Protein AF-A0A382T9F8-F1 (afdb_monomer)

Solvent-accessible surface area (backbone atoms only — not comparable to full-atom values): 4726 Å² total; per-residue (Å²): 127,85,83,76,77,78,76,81,82,77,51,72,68,58,46,47,54,51,50,53,52,52,30,54,75,70,70,47,74,62,80,83,39,51,64,79,45,91,88,45,98,64,18,40,56,60,51,51,53,51,52,51,52,51,56,52,52,54,51,57,58,70,67,62,76,81,61,93,82,70,74,82,132

Radius of gyration: 17.53 Å; Cα contacts (8 Å, |Δi|>4): 32; chains: 1; bounding box: 47×25×47 Å

pLDDT: mean 90.12, std 11.37, range [54.22, 98.25]

Mean predicted aligned error: 6.34 Å

Structure (mmCIF, N/CA/C/O backbone):
data_AF-A0A382T9F8-F1
#
_entry.id   AF-A0A382T9F8-F1
#
loop_
_atom_site.group_PDB
_atom_site.id
_atom_site.type_symbol
_atom_site.label_atom_id
_atom_site.label_alt_id
_atom_site.label_comp_id
_atom_site.label_asym_id
_atom_site.label_entity_id
_atom_site.label_seq_id
_atom_site.pdbx_PDB_ins_code
_atom_site.Cartn_x
_atom_site.Cartn_y
_atom_site.Cartn_z
_atom_site.occupancy
_atom_site.B_iso_or_e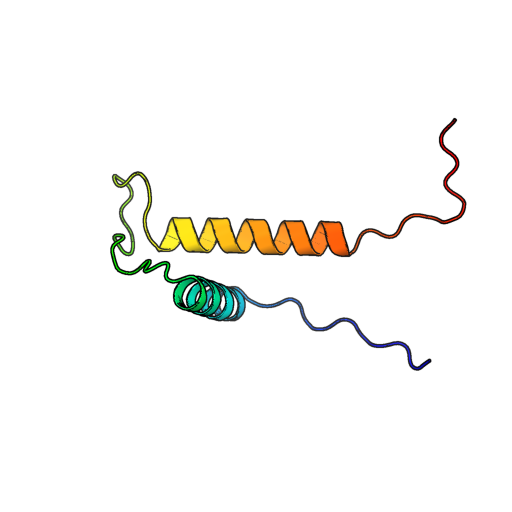quiv
_atom_site.auth_seq_id
_atom_site.auth_comp_id
_atom_site.auth_asym_id
_atom_site.auth_atom_id
_atom_site.pdbx_PDB_model_num
ATOM 1 N N . MET A 1 1 ? 13.206 -8.818 -31.851 1.00 54.22 1 MET A 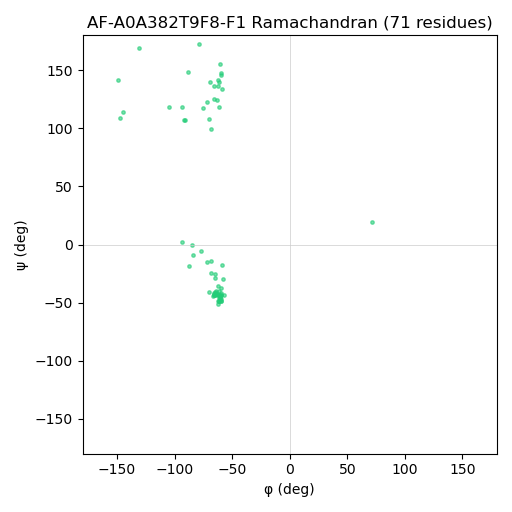N 1
ATOM 2 C CA . MET A 1 1 ? 12.226 -8.899 -30.750 1.00 54.22 1 MET A CA 1
ATOM 3 C C . MET A 1 1 ? 11.200 -7.808 -30.997 1.00 54.22 1 MET A C 1
ATOM 5 O O . MET A 1 1 ? 11.646 -6.697 -31.270 1.00 54.22 1 MET A O 1
ATOM 9 N N . PRO A 1 2 ? 9.886 -8.083 -31.003 1.00 56.69 2 PRO A N 1
ATOM 10 C CA . PRO A 1 2 ? 8.904 -7.004 -31.029 1.00 56.69 2 PRO A CA 1
ATOM 11 C C . PRO A 1 2 ? 9.127 -6.113 -29.802 1.00 56.69 2 PRO A C 1
ATOM 13 O O . PRO A 1 2 ? 9.375 -6.614 -28.706 1.00 56.69 2 PRO A O 1
ATOM 16 N N . GLN A 1 3 ? 9.128 -4.802 -30.016 1.00 60.25 3 GLN A N 1
ATOM 17 C CA . GLN A 1 3 ? 9.295 -3.814 -28.959 1.00 60.25 3 GLN A CA 1
ATOM 18 C C . GLN A 1 3 ? 8.021 -3.858 -28.112 1.00 60.25 3 GLN A C 1
ATOM 20 O O . GLN A 1 3 ? 6.943 -3.525 -28.596 1.00 60.25 3 GLN A O 1
ATOM 25 N N . GLN A 1 4 ? 8.124 -4.406 -26.903 1.00 67.81 4 GLN A N 1
ATOM 26 C CA . GLN A 1 4 ? 6.984 -4.562 -26.011 1.00 67.81 4 GLN A CA 1
ATOM 27 C C . GLN A 1 4 ? 6.658 -3.181 -25.436 1.00 67.81 4 GLN A C 1
ATOM 29 O O . GLN A 1 4 ? 7.513 -2.565 -24.799 1.00 67.81 4 GLN A O 1
ATOM 34 N N . GLU A 1 5 ? 5.461 -2.668 -25.717 1.00 72.25 5 GLU A N 1
ATOM 35 C CA . GLU A 1 5 ? 5.008 -1.413 -25.120 1.00 72.25 5 GLU A CA 1
ATOM 36 C C . GLU A 1 5 ? 4.928 -1.577 -23.595 1.00 72.25 5 GLU A C 1
ATOM 38 O O . GLU A 1 5 ? 4.475 -2.628 -23.119 1.00 72.25 5 GLU A O 1
ATOM 43 N N . PRO A 1 6 ? 5.395 -0.584 -22.816 1.00 72.12 6 PRO A N 1
ATOM 44 C CA . PRO A 1 6 ? 5.272 -0.647 -21.372 1.00 72.12 6 PRO A CA 1
ATOM 45 C C . PRO A 1 6 ? 3.786 -0.699 -20.989 1.00 72.12 6 PRO A C 1
ATOM 47 O O . PRO A 1 6 ? 2.967 -0.011 -21.607 1.00 72.12 6 PRO A O 1
ATOM 50 N N . PRO A 1 7 ? 3.418 -1.516 -19.986 1.00 79.62 7 PRO A N 1
ATOM 51 C CA . PRO A 1 7 ? 2.046 -1.559 -19.507 1.00 79.62 7 PRO A CA 1
ATOM 52 C C . PRO A 1 7 ? 1.620 -0.179 -18.980 1.00 79.62 7 PRO A C 1
ATOM 54 O O . PRO A 1 7 ? 2.472 0.613 -18.561 1.00 79.62 7 PRO A O 1
ATOM 57 N N . PRO A 1 8 ? 0.310 0.121 -18.981 1.00 87.69 8 PRO A N 1
ATOM 58 C CA . PRO A 1 8 ? -0.189 1.366 -18.418 1.00 87.69 8 PRO A CA 1
ATOM 59 C C . PRO A 1 8 ? 0.177 1.478 -16.934 1.00 87.69 8 PRO A C 1
ATOM 61 O O . PRO A 1 8 ? 0.232 0.479 -16.214 1.00 87.69 8 PRO A O 1
ATOM 64 N N . VAL A 1 9 ? 0.407 2.711 -16.477 1.00 89.56 9 VAL A N 1
ATOM 65 C CA . VAL A 1 9 ? 0.634 2.996 -15.056 1.00 89.56 9 VAL A CA 1
ATOM 66 C C . VAL A 1 9 ? -0.655 2.684 -14.285 1.00 89.56 9 VAL A C 1
ATOM 68 O O . VAL A 1 9 ? -1.694 3.247 -14.639 1.00 89.56 9 VAL A O 1
ATOM 71 N N . PRO A 1 10 ? -0.610 1.833 -13.242 1.00 94.38 10 PRO A N 1
ATOM 72 C CA . PRO A 1 10 ? -1.794 1.514 -12.456 1.00 94.38 10 PRO A CA 1
ATOM 73 C C . PRO A 1 10 ? -2.373 2.741 -11.746 1.00 94.38 10 PRO A C 1
ATOM 75 O O . PRO A 1 10 ? -1.634 3.585 -11.220 1.00 94.38 10 PRO A O 1
ATOM 78 N N . ASN A 1 11 ? -3.699 2.822 -11.692 1.00 96.50 11 ASN A N 1
ATOM 79 C CA . ASN A 1 11 ? -4.400 3.844 -10.918 1.00 96.50 11 ASN A CA 1
ATOM 80 C C . ASN A 1 11 ? -4.448 3.498 -9.413 1.00 96.50 11 ASN A C 1
ATOM 82 O O . ASN A 1 11 ? -4.034 2.419 -8.988 1.00 96.50 11 ASN A O 1
ATOM 86 N N . ASP A 1 12 ? -4.931 4.429 -8.584 1.00 97.81 12 ASP A N 1
ATOM 87 C CA . ASP A 1 12 ? -4.973 4.254 -7.125 1.00 97.81 12 ASP A CA 1
ATOM 88 C C . ASP A 1 12 ? -5.816 3.047 -6.686 1.00 97.81 12 ASP A C 1
ATOM 90 O O . ASP A 1 12 ? -5.409 2.342 -5.763 1.00 97.81 12 ASP A O 1
ATOM 94 N N . ASP A 1 13 ? -6.936 2.770 -7.356 1.00 97.81 13 ASP A N 1
ATOM 95 C CA . ASP A 1 13 ? -7.818 1.647 -7.022 1.00 97.81 13 ASP A CA 1
ATOM 96 C C . ASP A 1 13 ? -7.166 0.302 -7.363 1.00 97.81 13 ASP A C 1
ATOM 98 O O . ASP A 1 13 ? -7.216 -0.641 -6.571 1.00 97.81 13 ASP A O 1
ATOM 102 N N . GLU A 1 14 ? -6.484 0.223 -8.506 1.00 97.81 14 GLU A N 1
ATOM 103 C CA . GLU A 1 14 ? -5.711 -0.955 -8.910 1.00 97.81 14 GLU A CA 1
ATOM 104 C C . GLU A 1 14 ? -4.552 -1.220 -7.943 1.00 97.81 14 GLU A C 1
ATOM 106 O O . GLU A 1 14 ? -4.331 -2.361 -7.525 1.00 97.81 14 GLU A O 1
ATOM 111 N N . LEU A 1 15 ? -3.841 -0.164 -7.534 1.00 97.94 15 LEU A N 1
ATOM 112 C CA . LEU A 1 15 ? -2.793 -0.277 -6.523 1.00 97.94 15 LEU A CA 1
ATOM 113 C C . LEU A 1 15 ? -3.371 -0.715 -5.176 1.00 97.94 15 LEU A C 1
ATOM 115 O O . LEU A 1 15 ? -2.789 -1.583 -4.532 1.00 97.94 15 LEU A O 1
ATOM 119 N N . ASN A 1 16 ? -4.521 -0.179 -4.762 1.00 98.06 16 ASN A N 1
ATOM 120 C CA . ASN A 1 16 ? -5.182 -0.582 -3.521 1.00 98.06 16 ASN A CA 1
ATOM 121 C C . ASN A 1 16 ? -5.562 -2.064 -3.542 1.00 98.06 16 ASN A C 1
ATOM 123 O O . ASN A 1 16 ? -5.248 -2.778 -2.590 1.00 98.06 16 ASN A O 1
ATOM 127 N N . ALA A 1 17 ? -6.159 -2.545 -4.634 1.00 97.94 17 ALA A N 1
ATOM 128 C CA . ALA A 1 17 ? -6.513 -3.953 -4.790 1.00 97.94 17 ALA A CA 1
ATOM 129 C C . ALA A 1 17 ? -5.274 -4.863 -4.714 1.00 97.94 17 ALA A C 1
ATOM 131 O O . ALA A 1 17 ? -5.284 -5.887 -4.020 1.00 97.94 17 ALA A O 1
ATOM 132 N N . TYR A 1 18 ? -4.180 -4.469 -5.373 1.00 97.31 18 TYR A N 1
ATOM 133 C CA . TYR A 1 18 ? -2.903 -5.175 -5.290 1.00 97.31 18 TYR A CA 1
ATOM 134 C C . TYR A 1 18 ? -2.342 -5.191 -3.860 1.00 97.31 18 TYR A C 1
ATOM 136 O O . TYR A 1 18 ? -1.980 -6.255 -3.35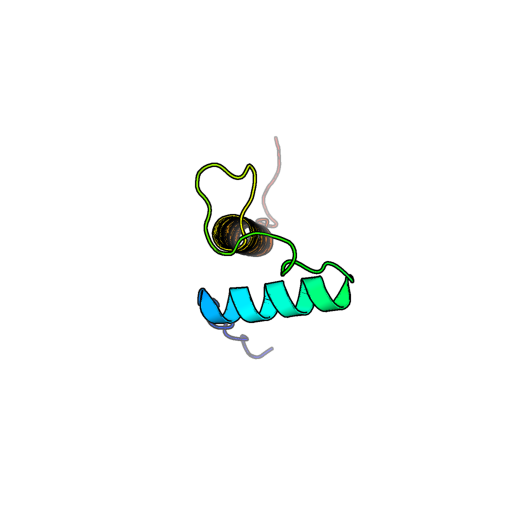5 1.00 97.31 18 TYR A O 1
ATOM 144 N N . ILE A 1 19 ? -2.296 -4.037 -3.188 1.00 98.00 19 ILE A N 1
ATOM 145 C CA . ILE A 1 19 ? -1.762 -3.887 -1.827 1.00 98.00 19 ILE A CA 1
ATOM 146 C C . ILE A 1 19 ? -2.566 -4.733 -0.834 1.00 98.00 19 ILE A C 1
ATOM 148 O O . ILE A 1 19 ? -1.979 -5.500 -0.071 1.00 98.00 19 ILE A O 1
ATOM 152 N N . GLN A 1 20 ? -3.897 -4.645 -0.875 1.00 97.62 20 GLN A N 1
ATOM 153 C CA . GLN A 1 20 ? -4.792 -5.423 -0.015 1.00 97.62 20 GLN A CA 1
ATOM 154 C C . GLN A 1 20 ? -4.601 -6.926 -0.224 1.00 97.62 20 GLN A C 1
ATOM 156 O O . GLN A 1 20 ? -4.424 -7.671 0.740 1.00 97.62 20 GLN A O 1
ATOM 161 N N . THR A 1 21 ? -4.557 -7.369 -1.484 1.00 97.75 21 THR A N 1
ATOM 162 C CA . THR A 1 21 ? -4.312 -8.777 -1.820 1.00 97.75 21 THR A CA 1
ATOM 163 C C . THR A 1 21 ? -2.950 -9.232 -1.301 1.00 97.75 21 THR A C 1
ATOM 165 O O . THR A 1 21 ? -2.837 -10.287 -0.678 1.00 97.75 21 THR A O 1
ATOM 168 N N . ARG A 1 22 ? -1.904 -8.424 -1.506 1.00 97.44 22 ARG A N 1
ATOM 169 C CA . ARG A 1 22 ? -0.547 -8.728 -1.043 1.00 97.44 22 ARG A CA 1
ATOM 170 C C . ARG A 1 22 ? -0.481 -8.842 0.477 1.00 97.44 22 ARG A C 1
ATOM 172 O O . ARG A 1 22 ? 0.150 -9.767 0.977 1.00 97.44 22 ARG A O 1
ATOM 179 N N . TYR A 1 23 ? -1.123 -7.941 1.212 1.00 97.56 23 TYR A N 1
ATOM 180 C CA . TYR A 1 23 ? -1.170 -8.013 2.670 1.00 97.56 23 TYR A CA 1
ATOM 181 C C . TYR A 1 23 ? -1.936 -9.234 3.167 1.00 97.56 23 TYR A C 1
ATOM 183 O O . TYR A 1 23 ? -1.403 -9.955 4.009 1.00 97.56 23 TYR A O 1
ATOM 191 N N . ALA A 1 24 ? -3.087 -9.551 2.573 1.00 96.56 24 ALA A N 1
ATOM 192 C CA . ALA A 1 24 ? -3.826 -10.766 2.903 1.00 96.56 24 ALA A CA 1
ATOM 193 C C . ALA A 1 24 ? -2.973 -12.034 2.696 1.00 96.56 24 ALA A C 1
ATOM 195 O O . ALA A 1 24 ? -2.925 -12.898 3.570 1.00 96.56 24 ALA A O 1
ATOM 196 N N . LEU A 1 25 ? -2.232 -12.119 1.584 1.00 98.00 25 LEU A N 1
ATOM 197 C CA . LEU A 1 25 ? -1.321 -13.237 1.303 1.00 98.00 25 LEU A CA 1
ATOM 198 C C . LEU A 1 25 ? -0.145 -13.328 2.288 1.00 98.00 25 LEU A C 1
ATOM 200 O O . LEU A 1 25 ? 0.359 -14.420 2.539 1.00 98.00 25 LEU A O 1
ATOM 204 N N . LEU A 1 26 ? 0.287 -12.200 2.854 1.00 97.75 26 LEU A N 1
ATOM 205 C CA . LEU A 1 26 ? 1.322 -12.138 3.890 1.00 97.75 26 LEU A CA 1
ATOM 206 C C . LEU A 1 26 ? 0.766 -12.358 5.310 1.00 97.75 26 LEU A C 1
ATOM 208 O O . LEU A 1 26 ? 1.537 -12.331 6.267 1.00 97.75 26 LEU A O 1
ATOM 212 N N . GLY A 1 27 ? -0.547 -12.563 5.462 1.00 97.31 27 GLY A N 1
ATOM 213 C CA . GLY A 1 27 ? -1.207 -12.677 6.765 1.00 97.31 27 GLY A CA 1
ATOM 214 C C . GLY A 1 27 ? -1.300 -11.353 7.531 1.00 97.31 27 GLY A C 1
ATOM 215 O O . GLY A 1 27 ? -1.462 -11.361 8.749 1.00 97.31 27 GLY A O 1
ATOM 216 N N . ILE A 1 28 ? -1.171 -10.221 6.837 1.00 96.75 28 ILE A N 1
ATOM 217 C CA . ILE A 1 28 ? -1.320 -8.878 7.399 1.00 96.75 28 ILE A CA 1
ATOM 218 C C . ILE A 1 28 ? -2.781 -8.460 7.232 1.00 96.75 28 ILE A C 1
ATOM 220 O O . ILE A 1 28 ? -3.227 -8.148 6.128 1.00 96.75 28 ILE A O 1
ATOM 224 N N . ASP A 1 29 ? -3.520 -8.448 8.336 1.00 95.56 29 ASP A N 1
ATOM 225 C CA . ASP A 1 29 ? -4.898 -7.965 8.368 1.00 95.56 29 ASP A CA 1
ATOM 226 C C . ASP A 1 29 ? -4.927 -6.468 8.697 1.00 95.56 29 ASP A C 1
ATOM 228 O O . ASP A 1 29 ? -4.662 -6.071 9.830 1.00 95.56 29 ASP A O 1
ATOM 232 N N . ILE A 1 30 ? -5.233 -5.630 7.702 1.00 95.31 30 ILE A N 1
ATOM 233 C CA . ILE A 1 30 ? -5.334 -4.173 7.887 1.00 95.31 30 ILE A CA 1
ATOM 234 C C . ILE A 1 30 ? -6.703 -3.723 8.412 1.00 95.31 30 ILE A C 1
ATOM 236 O O . ILE A 1 30 ? -6.836 -2.566 8.800 1.00 95.31 30 ILE A O 1
ATOM 240 N N . SER A 1 31 ? -7.705 -4.611 8.467 1.00 95.56 31 SER A N 1
ATOM 241 C CA . SER A 1 31 ? -9.049 -4.267 8.961 1.00 95.56 31 SER A CA 1
ATOM 242 C C . SER A 1 31 ? -9.080 -3.968 10.463 1.00 95.56 31 SER A C 1
ATOM 244 O O . SER A 1 31 ? -10.030 -3.374 10.966 1.00 95.56 31 SER A O 1
ATOM 246 N N . VAL A 1 32 ? -8.010 -4.328 11.178 1.00 95.31 32 VAL A N 1
ATOM 247 C CA . VAL A 1 32 ? -7.801 -3.991 12.592 1.00 95.31 32 VAL A CA 1
ATOM 248 C C . VAL A 1 32 ? -7.473 -2.511 12.815 1.00 95.31 32 VAL A C 1
ATOM 250 O O . VAL A 1 32 ? -7.508 -2.044 13.953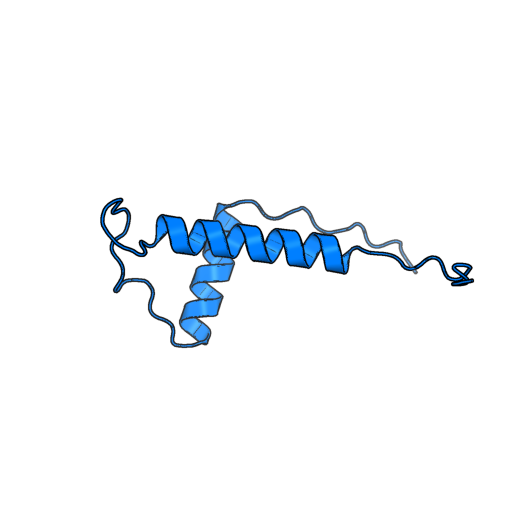 1.00 95.31 32 VAL A O 1
ATOM 253 N N . LEU A 1 33 ? -7.117 -1.780 11.754 1.00 96.94 33 LEU A N 1
ATOM 254 C CA . LEU A 1 33 ? -6.871 -0.343 11.798 1.00 96.94 33 LEU A CA 1
ATOM 255 C C . LEU A 1 33 ? -8.175 0.431 11.555 1.00 96.94 33 LEU A C 1
ATOM 257 O O . LEU A 1 33 ? -9.017 -0.025 10.774 1.00 96.94 33 LEU A O 1
ATOM 261 N N . PRO A 1 34 ? -8.339 1.626 12.150 1.00 97.88 34 PRO A N 1
ATOM 262 C CA . PRO A 1 34 ? -9.443 2.509 11.792 1.00 97.88 34 PRO A CA 1
ATOM 263 C C . PRO A 1 34 ? -9.363 2.880 10.307 1.00 97.88 34 PRO A C 1
ATOM 265 O O . PRO A 1 34 ? -8.269 3.009 9.758 1.00 97.88 34 PRO A O 1
ATOM 268 N N . GLU A 1 35 ? -10.511 3.053 9.650 1.00 96.75 35 GLU A N 1
ATOM 269 C CA . GLU A 1 35 ? -10.550 3.412 8.226 1.00 96.75 35 GLU A CA 1
ATOM 270 C C . GLU A 1 35 ? -9.900 4.782 7.977 1.00 96.75 35 GLU A C 1
ATOM 272 O O . GLU A 1 35 ? -8.986 4.886 7.159 1.00 96.75 35 GLU A O 1
ATOM 277 N N . VAL A 1 36 ? -10.331 5.799 8.734 1.00 97.25 36 VAL A N 1
ATOM 278 C CA . VAL A 1 36 ? -9.806 7.172 8.715 1.00 97.25 36 VAL A CA 1
ATOM 279 C C . VAL A 1 36 ? -9.851 7.728 10.140 1.00 97.25 36 VAL A C 1
ATOM 281 O O . VAL A 1 36 ? -10.934 7.917 10.694 1.00 97.25 36 VAL A O 1
ATOM 284 N N . ASP A 1 37 ? -8.689 7.986 10.744 1.00 97.31 37 ASP A N 1
ATOM 285 C CA . ASP A 1 37 ? -8.584 8.576 12.084 1.00 97.31 37 ASP A CA 1
ATOM 286 C C . ASP A 1 37 ? -7.326 9.467 12.185 1.00 97.31 37 ASP A C 1
ATOM 288 O O . ASP A 1 37 ? -6.201 8.957 12.219 1.00 97.31 37 ASP A O 1
ATOM 292 N N . PRO A 1 38 ? -7.482 10.803 12.244 1.00 95.00 38 PRO A N 1
ATOM 293 C CA . PRO A 1 38 ? -6.349 11.722 12.307 1.00 95.00 38 PRO A CA 1
ATOM 294 C C . PRO A 1 38 ? -5.566 11.638 13.625 1.00 95.00 38 PRO A C 1
ATOM 296 O O . PRO A 1 38 ? -4.380 11.964 13.633 1.00 95.00 38 PRO A O 1
ATOM 299 N N . GLU A 1 39 ? -6.188 11.182 14.715 1.00 97.12 39 GLU A N 1
ATOM 300 C CA . GLU A 1 39 ? -5.542 11.057 16.028 1.00 97.12 39 GLU A CA 1
ATOM 301 C C . GLU A 1 39 ? -4.834 9.704 16.189 1.00 97.12 39 GLU A C 1
ATOM 303 O O . GLU A 1 39 ? -3.941 9.549 17.029 1.00 97.12 39 GLU A O 1
ATOM 308 N N . ALA A 1 40 ? -5.185 8.716 15.360 1.00 95.88 40 ALA A N 1
ATOM 309 C CA . ALA A 1 40 ? -4.472 7.453 15.316 1.00 95.88 40 ALA A CA 1
ATOM 310 C C . ALA A 1 40 ? -3.066 7.643 14.711 1.00 95.88 40 ALA A C 1
ATOM 312 O O . ALA A 1 40 ? -2.896 8.323 13.691 1.00 95.88 40 ALA A O 1
ATOM 313 N N . PRO A 1 41 ? -2.029 6.975 15.256 1.00 95.31 41 PRO A N 1
ATOM 314 C CA . PRO A 1 41 ? -0.705 6.945 14.631 1.00 95.31 41 PRO A CA 1
ATOM 315 C C . PRO A 1 41 ? -0.732 6.383 13.201 1.00 95.31 41 PRO A C 1
ATOM 317 O O . PRO A 1 41 ? 0.083 6.774 12.361 1.00 95.31 41 PRO A O 1
ATOM 320 N N . MET A 1 42 ? -1.680 5.487 12.917 1.00 96.31 42 MET A N 1
ATOM 321 C CA . MET A 1 42 ? -1.921 4.907 11.603 1.00 96.31 42 MET A CA 1
ATOM 322 C C . MET A 1 42 ? -3.407 4.579 11.429 1.00 96.31 42 MET A C 1
ATOM 324 O O . MET A 1 42 ? -4.040 4.073 12.353 1.00 96.31 42 MET A O 1
ATOM 328 N N . ASP A 1 43 ? -3.911 4.808 10.224 1.00 98.19 43 ASP A N 1
ATOM 329 C CA . ASP A 1 43 ? -5.234 4.414 9.742 1.00 98.19 43 ASP A CA 1
ATOM 330 C C . ASP A 1 43 ? -5.078 3.714 8.374 1.00 98.19 43 ASP A C 1
ATOM 332 O O . ASP A 1 43 ? -3.979 3.678 7.801 1.00 98.19 43 ASP A O 1
ATOM 336 N N . GLN A 1 44 ? -6.144 3.092 7.869 1.00 98.06 44 GLN A N 1
ATOM 337 C CA . GLN A 1 44 ? -6.091 2.347 6.610 1.00 98.06 44 GLN A CA 1
ATOM 338 C C . GLN A 1 44 ? -5.791 3.260 5.414 1.00 98.06 44 GLN A C 1
ATOM 340 O O . GLN A 1 44 ? -5.001 2.880 4.547 1.00 98.06 44 GLN A O 1
ATOM 345 N N . GLU A 1 45 ? -6.369 4.463 5.366 1.00 97.69 45 GLU A N 1
ATOM 346 C CA . GLU A 1 45 ? -6.140 5.426 4.284 1.00 97.69 45 GLU A CA 1
ATOM 347 C C . GLU A 1 45 ? -4.659 5.814 4.175 1.00 97.69 45 GLU A C 1
ATOM 349 O O . GLU A 1 45 ? -4.061 5.731 3.096 1.00 97.69 45 GLU A O 1
ATOM 354 N N . ARG A 1 46 ? -4.039 6.165 5.302 1.00 97.81 46 ARG A N 1
ATOM 355 C CA . ARG A 1 46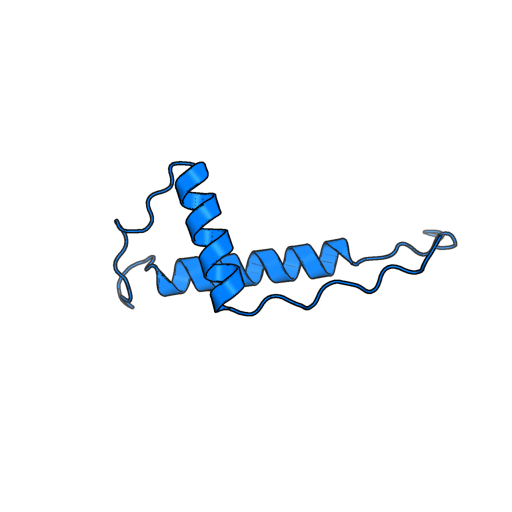 ? -2.629 6.542 5.425 1.00 97.81 46 ARG A CA 1
ATOM 356 C C . ARG A 1 46 ? -1.709 5.380 5.089 1.00 97.81 46 ARG A C 1
ATOM 358 O O . ARG A 1 46 ? -0.710 5.575 4.394 1.00 97.81 46 ARG A O 1
ATOM 365 N N . LEU A 1 47 ? -2.050 4.172 5.537 1.00 97.69 47 LEU A N 1
ATOM 366 C CA . LEU A 1 47 ? -1.299 2.962 5.218 1.00 97.69 47 LEU A CA 1
ATOM 367 C C . LEU A 1 47 ? -1.319 2.682 3.711 1.00 97.69 47 LEU A C 1
ATOM 369 O O . LEU A 1 47 ? -0.260 2.477 3.112 1.00 97.69 47 LEU A O 1
ATOM 373 N N . LEU A 1 48 ? -2.497 2.726 3.083 1.00 98.12 48 LEU A N 1
ATOM 374 C CA . LEU A 1 48 ? -2.636 2.516 1.644 1.00 98.12 48 LEU A CA 1
ATOM 375 C C . LEU A 1 48 ? -1.931 3.625 0.853 1.00 98.12 48 LEU A C 1
ATOM 377 O O . LEU A 1 48 ? -1.205 3.323 -0.090 1.00 98.12 48 LEU A O 1
ATOM 381 N N . ALA A 1 49 ? -2.071 4.893 1.251 1.00 98.12 49 ALA A N 1
ATOM 382 C CA . ALA A 1 49 ? -1.398 6.016 0.597 1.00 98.12 49 ALA A CA 1
ATOM 383 C C . ALA A 1 49 ? 0.132 5.878 0.629 1.00 98.12 49 ALA A C 1
ATOM 385 O O . ALA A 1 49 ? 0.793 6.068 -0.394 1.00 98.12 49 ALA A O 1
ATOM 386 N N . ASN A 1 50 ? 0.695 5.484 1.775 1.00 97.88 50 ASN A N 1
ATOM 387 C CA . ASN A 1 50 ? 2.131 5.250 1.908 1.00 97.88 50 ASN A CA 1
ATOM 388 C C . ASN A 1 50 ? 2.592 4.057 1.052 1.00 97.88 50 ASN A C 1
ATOM 390 O O . ASN A 1 50 ? 3.573 4.149 0.318 1.00 97.88 50 ASN A O 1
ATOM 394 N N . ALA A 1 51 ? 1.840 2.954 1.061 1.00 97.62 51 ALA A N 1
ATOM 395 C CA . ALA A 1 51 ? 2.141 1.799 0.219 1.00 97.62 51 ALA A CA 1
ATOM 396 C C . ALA A 1 51 ? 2.090 2.138 -1.285 1.00 97.62 51 ALA A C 1
ATOM 398 O O . ALA A 1 51 ? 2.968 1.706 -2.035 1.00 97.62 51 ALA A O 1
ATOM 399 N N . ARG A 1 52 ? 1.124 2.958 -1.731 1.00 98.25 52 ARG A N 1
ATOM 400 C CA . ARG A 1 52 ? 1.068 3.464 -3.116 1.00 98.25 52 ARG A CA 1
ATOM 401 C C . ARG A 1 52 ? 2.304 4.295 -3.461 1.00 98.25 52 ARG A C 1
ATOM 403 O O . ARG A 1 52 ? 2.858 4.124 -4.545 1.00 98.25 52 ARG A O 1
ATOM 410 N N . LEU A 1 53 ? 2.745 5.169 -2.554 1.00 97.88 53 LEU A N 1
ATOM 411 C CA . LEU A 1 53 ? 3.948 5.982 -2.748 1.00 97.88 53 LEU A CA 1
ATOM 412 C C . LEU A 1 53 ? 5.199 5.109 -2.929 1.00 97.88 53 LEU A C 1
ATOM 414 O O . LEU A 1 53 ? 5.942 5.319 -3.884 1.00 97.88 53 LEU A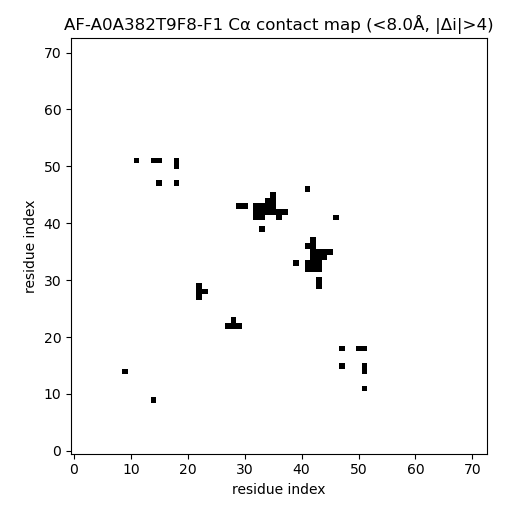 O 1
ATOM 418 N N . ILE A 1 54 ? 5.384 4.103 -2.070 1.00 96.62 54 ILE A N 1
ATOM 419 C CA . ILE A 1 54 ? 6.523 3.174 -2.144 1.00 96.62 54 ILE A CA 1
ATOM 420 C C . ILE A 1 54 ? 6.535 2.432 -3.484 1.00 96.62 54 ILE A C 1
ATOM 422 O O . ILE A 1 54 ? 7.551 2.421 -4.169 1.00 96.62 54 ILE A O 1
ATOM 426 N N . LEU A 1 55 ? 5.400 1.868 -3.910 1.00 95.75 55 LEU A N 1
ATOM 427 C CA . LEU A 1 55 ? 5.328 1.126 -5.176 1.00 95.75 55 LEU A CA 1
ATOM 428 C C . LEU A 1 55 ? 5.644 2.000 -6.395 1.00 95.75 55 LEU A C 1
ATOM 430 O O . LEU A 1 55 ? 6.257 1.529 -7.351 1.00 95.75 55 LEU A O 1
ATOM 434 N N . ARG A 1 56 ? 5.235 3.271 -6.367 1.00 95.06 56 ARG A N 1
ATOM 435 C CA . ARG A 1 56 ? 5.559 4.231 -7.430 1.00 95.06 56 ARG A CA 1
ATOM 436 C C . ARG A 1 56 ? 7.051 4.539 -7.472 1.00 95.06 56 ARG A C 1
ATOM 438 O O . ARG A 1 56 ? 7.632 4.511 -8.550 1.00 95.06 56 ARG A O 1
ATOM 445 N N . GLN A 1 57 ? 7.668 4.763 -6.315 1.00 94.56 57 GLN A N 1
ATOM 446 C CA . GLN A 1 57 ? 9.111 4.992 -6.215 1.00 94.56 57 GLN A CA 1
ATOM 447 C C . GLN A 1 57 ? 9.912 3.769 -6.676 1.00 94.56 57 GLN A C 1
ATOM 449 O O . GLN A 1 57 ? 10.853 3.911 -7.453 1.00 94.56 57 GLN A O 1
ATOM 454 N N . ASP A 1 58 ? 9.507 2.565 -6.268 1.00 92.56 58 ASP A N 1
ATOM 455 C CA . ASP A 1 58 ? 10.135 1.320 -6.713 1.00 92.56 58 ASP A CA 1
ATOM 456 C C . ASP A 1 58 ? 10.056 1.170 -8.240 1.00 92.56 58 ASP A C 1
ATOM 458 O O . ASP A 1 58 ? 11.036 0.783 -8.877 1.00 92.56 58 ASP A O 1
ATOM 462 N N . ALA A 1 59 ? 8.914 1.516 -8.845 1.00 89.69 59 ALA A N 1
ATOM 463 C CA . ALA A 1 59 ? 8.741 1.485 -10.295 1.00 89.69 59 ALA A CA 1
ATOM 464 C C . ALA A 1 59 ? 9.629 2.514 -11.017 1.00 89.69 59 ALA A C 1
ATOM 466 O O . ALA A 1 59 ? 10.236 2.184 -12.036 1.00 89.69 59 ALA A O 1
ATOM 467 N N . GLU A 1 60 ? 9.744 3.736 -10.487 1.00 89.62 60 GLU A N 1
ATOM 468 C CA . GLU A 1 60 ? 10.649 4.764 -11.019 1.00 89.62 60 GLU A CA 1
ATOM 469 C C . GLU A 1 60 ? 12.111 4.303 -10.979 1.00 89.62 60 GLU A C 1
ATOM 471 O O . GLU A 1 60 ? 12.829 4.422 -11.972 1.00 89.62 60 GLU A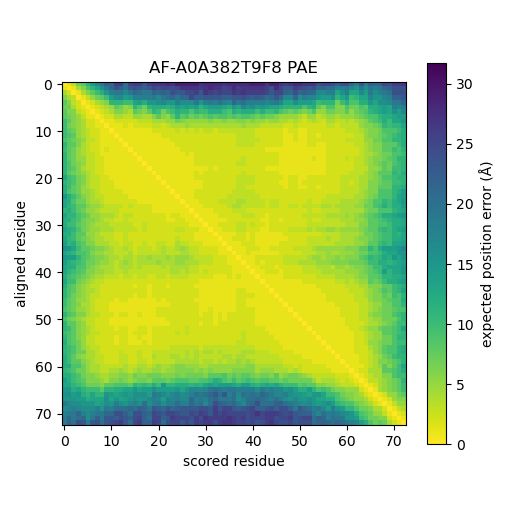 O 1
ATOM 476 N N . VAL A 1 61 ? 12.544 3.716 -9.860 1.00 88.56 61 VAL A N 1
ATOM 477 C CA . VAL A 1 61 ? 13.904 3.181 -9.708 1.00 88.56 61 VAL A CA 1
ATOM 478 C C . VAL A 1 61 ? 14.138 1.994 -10.642 1.00 88.56 61 VAL A C 1
ATOM 480 O O . VAL A 1 61 ? 15.186 1.914 -11.278 1.00 88.56 61 VAL A O 1
ATOM 483 N N . ALA A 1 62 ? 13.172 1.084 -10.775 1.00 85.88 62 ALA A N 1
ATOM 484 C CA . ALA A 1 62 ? 13.276 -0.065 -11.674 1.00 85.88 62 ALA A CA 1
ATOM 485 C C . ALA A 1 62 ? 13.339 0.337 -13.158 1.00 85.88 62 ALA A C 1
ATOM 487 O O . ALA A 1 62 ? 13.893 -0.401 -13.973 1.00 85.88 62 ALA A O 1
ATOM 488 N N . ALA A 1 63 ? 12.798 1.506 -13.513 1.00 82.62 63 ALA A N 1
ATOM 489 C CA . ALA A 1 63 ? 12.889 2.067 -14.856 1.00 82.62 63 ALA A CA 1
ATOM 490 C C . ALA A 1 63 ? 14.260 2.702 -15.163 1.00 82.62 63 ALA A C 1
ATOM 492 O O . ALA A 1 63 ? 14.500 3.104 -16.305 1.00 82.62 63 ALA A O 1
ATOM 493 N N . PHE A 1 64 ? 15.167 2.796 -14.183 1.00 82.88 64 PHE A N 1
ATOM 494 C CA . PHE A 1 64 ? 16.500 3.350 -14.387 1.00 82.88 64 PHE A CA 1
ATOM 495 C C . PHE A 1 64 ? 17.316 2.504 -15.373 1.00 82.88 64 PHE A C 1
ATOM 497 O O . PHE A 1 64 ? 17.538 1.308 -15.177 1.00 82.88 64 PHE A O 1
ATOM 504 N N . GLN A 1 65 ? 17.809 3.150 -16.428 1.00 81.06 65 GLN A N 1
ATOM 505 C CA . GLN A 1 65 ? 18.709 2.547 -17.405 1.00 81.06 65 GLN A CA 1
ATOM 506 C C . GLN A 1 65 ? 20.124 3.069 -17.155 1.00 81.06 65 GLN A C 1
ATOM 508 O O . GLN A 1 65 ? 20.372 4.270 -17.261 1.00 81.06 65 GLN A O 1
ATOM 513 N N . ILE A 1 66 ? 21.056 2.170 -16.828 1.00 75.94 66 ILE A N 1
ATOM 514 C CA . ILE A 1 66 ? 22.483 2.508 -16.784 1.00 75.94 66 ILE A CA 1
ATOM 515 C C . ILE A 1 66 ? 22.957 2.678 -18.225 1.00 75.94 66 ILE A C 1
ATOM 517 O O . ILE A 1 66 ? 22.849 1.741 -19.018 1.00 75.94 66 ILE A O 1
ATOM 521 N N . ASP A 1 67 ? 23.501 3.850 -18.552 1.00 75.75 67 ASP A N 1
ATOM 522 C CA . ASP A 1 67 ? 24.229 4.032 -19.805 1.00 75.75 67 ASP A CA 1
ATOM 523 C C . ASP A 1 67 ? 25.442 3.079 -19.805 1.00 75.75 67 ASP A C 1
ATOM 525 O O . ASP A 1 67 ? 26.311 3.202 -18.937 1.00 75.75 67 ASP A O 1
ATOM 529 N N . PRO A 1 68 ? 25.539 2.125 -20.750 1.00 70.69 68 PRO A N 1
ATOM 530 C CA . PRO A 1 68 ? 26.670 1.203 -20.826 1.00 70.69 68 PRO A CA 1
ATOM 531 C C . PRO A 1 68 ? 28.026 1.906 -21.001 1.00 70.69 68 PRO A C 1
ATOM 533 O O . PRO A 1 68 ? 29.063 1.285 -20.783 1.00 70.69 68 PRO A O 1
ATOM 536 N N . GLN A 1 69 ? 28.029 3.173 -21.427 1.00 78.56 69 GLN A N 1
ATOM 537 C CA . GLN A 1 69 ? 29.218 4.006 -21.611 1.00 78.56 69 GLN A CA 1
ATOM 538 C C . GLN A 1 69 ? 29.543 4.870 -20.381 1.00 78.56 69 GLN A C 1
ATOM 540 O O . GLN A 1 69 ? 30.504 5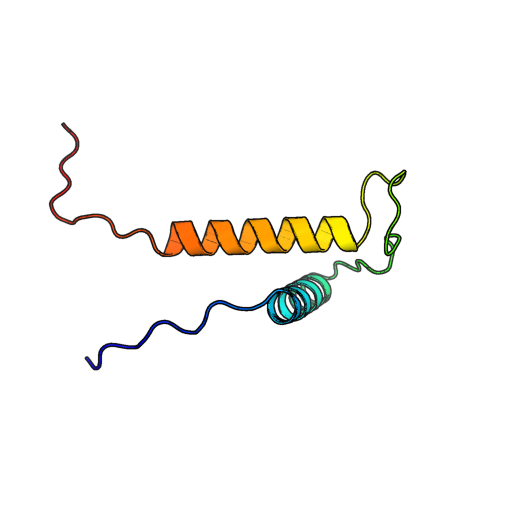.643 -20.410 1.00 78.56 69 GLN A O 1
ATOM 545 N N . PHE A 1 70 ? 28.770 4.746 -19.298 1.00 77.56 70 PHE A N 1
ATOM 546 C CA . PHE A 1 70 ? 28.997 5.471 -18.055 1.00 77.56 70 PHE A CA 1
ATOM 547 C C . PHE A 1 70 ? 30.275 4.976 -17.361 1.00 77.56 70 PHE A C 1
ATOM 549 O O . PHE A 1 70 ? 30.276 3.961 -16.667 1.00 77.56 70 PHE A O 1
ATOM 556 N N . ASN A 1 71 ? 31.373 5.714 -17.535 1.00 72.56 71 ASN A N 1
ATOM 557 C CA . ASN A 1 71 ? 32.602 5.531 -16.765 1.00 72.56 71 ASN A CA 1
A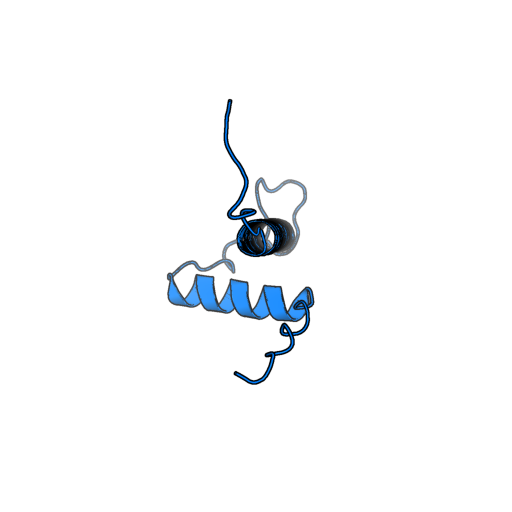TOM 558 C C . ASN A 1 71 ? 32.597 6.485 -15.561 1.00 72.56 71 ASN A C 1
ATOM 560 O O . ASN A 1 71 ? 32.585 7.704 -15.737 1.00 72.56 71 ASN A O 1
ATOM 564 N N . LEU A 1 72 ? 32.635 5.931 -14.344 1.00 67.06 72 LEU A N 1
ATOM 565 C CA . LEU A 1 72 ? 32.987 6.700 -13.146 1.00 67.06 72 LEU A CA 1
ATOM 566 C C . LEU A 1 72 ? 34.464 7.144 -13.259 1.00 67.06 72 LEU A C 1
ATOM 568 O O . LEU A 1 72 ? 35.278 6.332 -13.706 1.00 67.06 72 LEU A O 1
ATOM 572 N N . PRO A 1 73 ? 34.803 8.402 -12.916 1.00 70.12 73 PRO A N 1
ATOM 573 C CA . PRO A 1 73 ? 36.176 8.906 -12.976 1.00 70.12 73 PRO A CA 1
ATOM 574 C C . PRO A 1 73 ? 37.121 8.208 -11.992 1.00 70.12 73 PRO A C 1
ATOM 576 O O . PRO A 1 73 ? 36.652 7.768 -10.915 1.00 70.12 73 PRO A O 1
#

Foldseek 3Di:
DPDDDDDDDDDLVRLLVVVCVVCVVVVNDLVVAAQDDPPDPDHPVRVSVVSVVVVVVVVVVVPDDDDPPDDDD

Sequence (73 aa):
MPQQEPPPVPNDDELNAYIQTRYALLGIDISVLPEVDPEAPMDQERLLANARLILRQDAEVAAFQIDPQFNLP

Organism: NCBI:txid408172

Secondary structure (DSSP, 8-state):
---PPPPPPPPHHHHHHHHHHHHHHTT--GGGS-SS-SSSS--HHHHHHHHHHHHHHHHHHHT----TT----